Protein AF-A0A3M1C3H0-F1 (afdb_monomer)

Nearest PDB structures (foldseek):
  3cho-assembly1_A  TM=3.955E-01  e=3.674E-01  Homo sapiens

Solvent-accessible surface area (backbone atoms only — not comparable to full-atom values): 8948 Å² total; per-residue (Å²): 107,69,59,43,53,69,70,46,58,71,67,54,26,38,52,56,56,74,70,50,85,72,78,55,77,93,47,48,65,58,54,58,48,25,52,64,69,57,84,47,69,69,50,38,49,52,42,49,51,54,47,36,78,67,38,58,92,50,42,66,61,54,48,59,63,50,68,82,59,86,67,56,92,58,39,38,56,61,61,48,49,44,28,48,54,48,22,74,76,68,65,42,62,67,38,47,50,53,36,54,54,36,34,30,87,94,42,50,64,51,23,22,46,46,25,47,54,47,33,55,75,70,70,58,84,50,75,64,53,54,52,35,31,61,55,36,41,70,40,90,52,58,75,41,11,50,53,25,45,53,46,51,54,52,57,57,58,73,76,105

Radius of gyration: 16.34 Å; Cα contacts (8 Å, |Δi|>4): 185; chains: 1; bounding box: 38×27×46 Å

Foldseek 3Di:
DLCQCAPDDVVSNVVVLVPDQEDDPVCLVSLLNSLQRDPDPVSVLSSLVSNCNHPVVCLVSSLVSCVPPDDDQQACLSVLSNLLSCCLNPVPPVSLVVLLVQLAPVGHLNSNLSSLVSCLVSVHDDPSLLVSLVVQLPDPPCVSNVSSVVSVVSNVVVVD

Structure (mmCIF, N/CA/C/O backbone):
data_AF-A0A3M1C3H0-F1
#
_entry.id   AF-A0A3M1C3H0-F1
#
loop_
_atom_site.group_PDB
_atom_site.id
_atom_site.type_symbol
_atom_site.label_atom_id
_atom_site.label_alt_id
_atom_site.label_comp_id
_atom_site.label_asym_id
_atom_site.label_entity_id
_atom_site.label_seq_id
_atom_site.pdbx_PDB_ins_code
_atom_site.Cartn_x
_atom_site.Cartn_y
_atom_site.Cartn_z
_atom_site.occupancy
_atom_site.B_iso_or_equiv
_atom_site.auth_seq_id
_atom_site.auth_comp_id
_atom_site.auth_asym_id
_atom_site.auth_atom_id
_atom_site.pdbx_PDB_model_num
ATOM 1 N N . ILE A 1 1 ? -9.548 -6.889 21.584 1.00 81.00 1 ILE A N 1
ATOM 2 C CA . ILE A 1 1 ? -9.187 -6.300 20.265 1.00 81.00 1 ILE A CA 1
ATOM 3 C C . ILE A 1 1 ? -8.421 -4.991 20.423 1.00 81.00 1 ILE A C 1
ATOM 5 O O . ILE A 1 1 ? -7.298 -4.939 19.952 1.00 81.00 1 ILE A O 1
ATOM 9 N N . LYS A 1 2 ? -8.967 -3.971 21.105 1.00 88.56 2 LYS A N 1
ATOM 10 C CA . LYS A 1 2 ? -8.292 -2.673 21.304 1.00 88.56 2 LYS A CA 1
ATOM 11 C C . LYS A 1 2 ? -6.846 -2.796 21.800 1.00 88.56 2 LYS A C 1
ATOM 13 O O . LYS A 1 2 ? -5.943 -2.250 21.184 1.00 88.56 2 LYS A O 1
ATOM 18 N N . ASP A 1 3 ? -6.628 -3.576 22.854 1.00 88.50 3 ASP A N 1
ATOM 19 C CA . ASP A 1 3 ? -5.288 -3.784 23.411 1.00 88.50 3 ASP A CA 1
ATOM 20 C C . ASP A 1 3 ? -4.329 -4.480 22.423 1.00 88.50 3 ASP A C 1
ATOM 22 O O . ASP A 1 3 ? -3.220 -4.013 22.179 1.00 88.50 3 ASP A O 1
ATOM 26 N N . ALA A 1 4 ? -4.816 -5.518 21.732 1.00 91.06 4 ALA A N 1
ATOM 27 C CA . ALA A 1 4 ? -4.080 -6.213 20.674 1.00 91.06 4 ALA A CA 1
ATOM 28 C C . ALA A 1 4 ? -3.684 -5.298 19.495 1.00 91.06 4 ALA A C 1
ATOM 30 O O . ALA A 1 4 ? -2.692 -5.541 18.806 1.00 91.06 4 ALA A O 1
ATOM 31 N N . LEU A 1 5 ? -4.462 -4.242 19.258 1.00 90.19 5 LEU A N 1
ATOM 32 C CA . LEU A 1 5 ? -4.236 -3.290 18.181 1.00 90.19 5 LEU A CA 1
ATOM 33 C C . LEU A 1 5 ? -3.260 -2.169 18.581 1.00 90.19 5 LEU A C 1
ATOM 35 O O . LEU A 1 5 ? -2.466 -1.740 17.749 1.00 90.19 5 LEU A O 1
ATOM 39 N N . LEU A 1 6 ? -3.321 -1.704 19.833 1.00 90.69 6 LEU A N 1
ATOM 40 C CA . LEU A 1 6 ? -2.600 -0.509 20.287 1.00 90.69 6 LEU A CA 1
ATOM 41 C C . LEU A 1 6 ? -1.319 -0.807 21.074 1.00 90.69 6 LEU A C 1
ATOM 43 O O . LEU A 1 6 ? -0.360 -0.047 20.955 1.00 90.69 6 LEU A O 1
ATOM 47 N N . ASN A 1 7 ? -1.301 -1.886 21.861 1.00 87.75 7 ASN A N 1
ATOM 48 C CA . ASN A 1 7 ? -0.266 -2.123 22.874 1.00 87.75 7 ASN A CA 1
ATOM 49 C C . ASN A 1 7 ? 0.475 -3.455 22.706 1.00 87.75 7 ASN A C 1
ATOM 51 O O . ASN A 1 7 ? 1.531 -3.651 23.305 1.00 87.75 7 ASN A O 1
ATOM 55 N N . ALA A 1 8 ? -0.063 -4.388 21.918 1.00 90.81 8 ALA A N 1
ATOM 56 C CA . ALA A 1 8 ? 0.557 -5.695 21.751 1.00 90.81 8 ALA A CA 1
ATOM 57 C C . ALA A 1 8 ? 1.799 -5.665 20.847 1.00 90.81 8 ALA A C 1
ATOM 59 O O . ALA A 1 8 ? 2.111 -4.694 20.157 1.00 90.81 8 ALA A O 1
ATOM 60 N N . HIS A 1 9 ? 2.511 -6.792 20.833 1.00 93.88 9 HIS A N 1
ATOM 61 C CA . HIS A 1 9 ? 3.652 -7.001 19.952 1.00 93.88 9 HIS A CA 1
ATOM 62 C C . HIS A 1 9 ? 3.259 -6.785 18.472 1.00 93.88 9 HIS A C 1
ATOM 64 O O . HIS A 1 9 ? 2.183 -7.236 18.068 1.00 93.88 9 HIS A O 1
ATOM 70 N N . PRO A 1 10 ? 4.129 -6.205 17.614 1.00 92.88 10 PRO A N 1
ATOM 71 C CA . PRO A 1 10 ? 3.783 -5.888 16.225 1.00 92.88 10 PRO A CA 1
ATOM 72 C C . PRO A 1 10 ? 3.206 -7.048 15.403 1.00 92.88 10 PRO A C 1
ATOM 74 O O . PRO A 1 10 ? 2.382 -6.814 14.523 1.00 92.88 10 PRO A O 1
ATOM 77 N N . TYR A 1 11 ? 3.606 -8.294 15.677 1.00 95.12 11 TYR A N 1
ATOM 78 C CA . TYR A 1 11 ? 3.029 -9.473 15.017 1.00 95.12 11 TYR A CA 1
ATOM 79 C C . TYR A 1 11 ? 1.581 -9.753 15.436 1.00 95.12 11 TYR A C 1
ATOM 81 O O . TYR A 1 11 ? 0.779 -10.115 14.587 1.00 95.12 11 TYR A O 1
ATOM 89 N N . VAL A 1 12 ? 1.218 -9.525 16.702 1.00 95.31 12 VAL A N 1
ATOM 90 C CA . VAL A 1 12 ? -0.169 -9.671 17.173 1.00 95.31 12 VAL A CA 1
ATOM 91 C C . VAL A 1 12 ? -1.048 -8.617 16.508 1.00 95.31 12 VAL A C 1
ATOM 93 O O . VAL A 1 12 ? -2.080 -8.949 15.928 1.00 95.31 12 VAL A O 1
ATOM 96 N N . THR A 1 13 ? -0.593 -7.362 16.503 1.00 94.50 13 THR A N 1
ATOM 97 C CA . THR A 1 13 ? -1.269 -6.270 15.792 1.00 94.50 13 THR A CA 1
ATOM 98 C C . THR A 1 13 ? -1.438 -6.595 14.310 1.00 94.50 13 THR A C 1
ATOM 100 O O . THR A 1 13 ? -2.518 -6.398 13.759 1.00 94.50 13 THR A O 1
ATOM 103 N N . ARG A 1 14 ? -0.403 -7.152 13.665 1.00 96.12 14 ARG A N 1
ATOM 104 C CA . ARG A 1 14 ? -0.463 -7.567 12.259 1.00 96.12 14 ARG A CA 1
ATOM 105 C C . ARG A 1 14 ? -1.544 -8.611 12.017 1.00 96.12 14 ARG A C 1
ATOM 107 O O . ARG A 1 14 ? -2.347 -8.417 11.112 1.00 96.12 14 ARG A O 1
ATOM 114 N N . THR A 1 15 ? -1.591 -9.664 12.829 1.00 96.44 15 THR A N 1
ATOM 115 C CA . THR A 1 15 ? -2.616 -10.706 12.712 1.00 96.44 15 THR A CA 1
ATOM 116 C C . THR A 1 15 ? -4.016 -10.112 12.846 1.00 96.44 15 THR A C 1
ATOM 118 O O . THR A 1 15 ? -4.892 -10.438 12.053 1.00 96.44 15 THR A O 1
ATOM 121 N N . VAL A 1 16 ? -4.231 -9.191 13.793 1.00 95.88 16 VAL A N 1
ATOM 122 C CA . VAL A 1 16 ? -5.524 -8.499 13.936 1.00 95.88 16 VAL A CA 1
ATOM 123 C C . VAL A 1 16 ? -5.887 -7.731 12.661 1.00 95.88 16 VAL A C 1
ATOM 125 O O . VAL A 1 16 ? -7.014 -7.853 12.185 1.00 95.88 16 VAL A O 1
ATOM 128 N N . ILE A 1 17 ? -4.944 -6.979 12.087 1.00 96.44 17 ILE A N 1
ATOM 129 C CA . ILE A 1 17 ? -5.163 -6.216 10.848 1.00 96.44 17 ILE A CA 1
ATOM 130 C C . ILE A 1 17 ? -5.485 -7.156 9.678 1.00 96.44 17 ILE A C 1
ATOM 132 O O . ILE A 1 17 ? -6.461 -6.935 8.974 1.00 96.44 17 ILE A O 1
ATOM 136 N N . GLU A 1 18 ? -4.698 -8.215 9.483 1.00 95.69 18 GLU A N 1
ATOM 137 C CA . GLU A 1 18 ? -4.839 -9.144 8.350 1.00 95.69 18 GLU A CA 1
ATOM 138 C C . GLU A 1 18 ? -6.129 -9.970 8.397 1.00 95.69 18 GLU A C 1
ATOM 140 O O . GLU A 1 18 ? -6.682 -10.303 7.351 1.00 95.69 18 GLU A O 1
ATOM 145 N N . GLN A 1 19 ? -6.622 -10.290 9.595 1.00 95.69 19 GLN A N 1
ATOM 146 C CA . GLN A 1 19 ? -7.879 -11.023 9.770 1.00 95.69 19 GLN A CA 1
ATOM 147 C C . GLN A 1 19 ? -9.112 -10.109 9.724 1.00 95.69 19 GLN A C 1
ATOM 149 O O . GLN A 1 19 ? -10.240 -10.583 9.564 1.00 95.69 19 GLN A O 1
ATOM 154 N N . THR A 1 20 ? -8.929 -8.792 9.842 1.00 96.38 20 THR A N 1
ATOM 155 C CA . THR A 1 20 ? -10.035 -7.835 9.803 1.00 96.38 20 THR A CA 1
ATOM 156 C C . THR A 1 20 ? -10.358 -7.472 8.363 1.00 96.38 20 THR A C 1
ATOM 158 O O . THR A 1 20 ? -9.599 -6.774 7.709 1.00 96.38 20 THR A O 1
ATOM 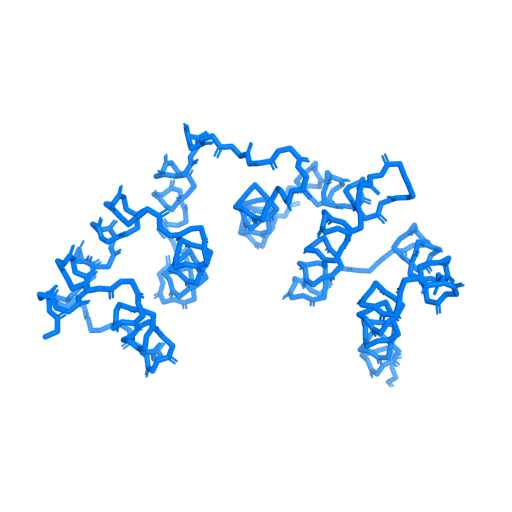161 N N . LYS A 1 21 ? -11.526 -7.901 7.875 1.00 94.19 21 LYS A N 1
ATOM 162 C CA . LYS A 1 21 ? -12.052 -7.468 6.565 1.00 94.19 21 LYS A CA 1
ATOM 163 C C . LYS A 1 21 ? -12.904 -6.207 6.682 1.00 94.19 21 LYS A C 1
ATOM 165 O O . LYS A 1 21 ? -12.759 -5.270 5.905 1.00 94.19 21 LYS A O 1
ATOM 170 N N . LYS A 1 22 ? -13.790 -6.186 7.683 1.00 96.81 22 LYS A N 1
ATOM 171 C CA . LYS A 1 22 ? -14.691 -5.071 7.970 1.00 96.81 22 LYS A CA 1
ATOM 172 C C . LYS A 1 22 ? -14.421 -4.537 9.369 1.00 96.81 22 LYS A C 1
ATOM 174 O O . LYS A 1 22 ? -14.538 -5.289 10.334 1.00 96.81 22 LYS A O 1
ATOM 179 N N . ILE A 1 23 ? -14.084 -3.256 9.483 1.00 97.06 23 ILE A N 1
ATOM 180 C CA . ILE A 1 23 ? -13.876 -2.596 10.773 1.00 97.06 23 ILE A CA 1
ATOM 181 C C . ILE A 1 23 ? -15.250 -2.269 11.380 1.00 97.06 23 ILE A C 1
ATOM 183 O O . ILE A 1 23 ? -16.024 -1.522 10.774 1.00 97.06 23 ILE A O 1
ATOM 187 N N . PRO A 1 24 ? -15.579 -2.780 12.582 1.00 94.94 24 PRO A N 1
ATOM 188 C CA . PRO A 1 24 ? -16.779 -2.358 13.295 1.00 94.94 24 PRO A CA 1
ATOM 189 C C . PRO A 1 24 ? -16.738 -0.851 13.566 1.00 94.94 24 PRO A C 1
ATOM 191 O O . PRO A 1 24 ? -15.716 -0.339 14.021 1.00 94.94 24 PRO A O 1
ATOM 194 N N . ALA A 1 25 ? -17.850 -0.141 13.350 1.00 93.06 25 ALA A N 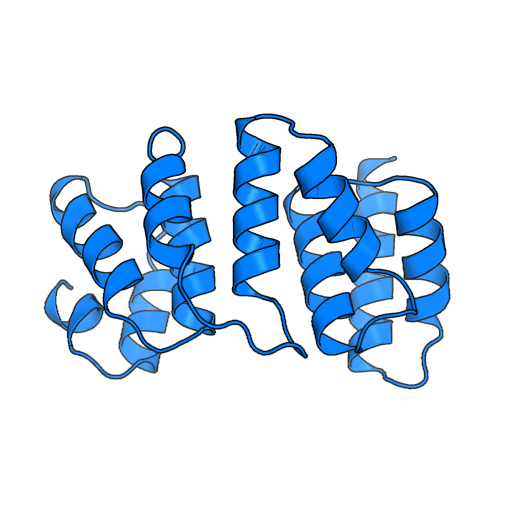1
ATOM 195 C CA . ALA A 1 25 ? -17.903 1.318 13.502 1.00 93.06 25 ALA A CA 1
ATOM 196 C C . ALA A 1 25 ? -17.425 1.796 14.887 1.00 93.06 25 ALA A C 1
ATOM 198 O O . ALA A 1 25 ? -16.716 2.795 14.986 1.00 93.06 25 ALA A O 1
ATOM 199 N N . VAL A 1 26 ? -17.740 1.026 15.935 1.00 95.00 26 VAL A N 1
ATOM 200 C CA . VAL A 1 26 ? -17.319 1.272 17.325 1.00 95.00 26 VAL A CA 1
ATOM 201 C C . VAL A 1 26 ? -15.805 1.205 17.544 1.00 95.00 26 VAL A C 1
ATOM 203 O O . VAL A 1 26 ? -15.331 1.755 18.527 1.00 95.00 26 VAL A O 1
ATOM 206 N N . LEU A 1 27 ? -15.054 0.554 16.649 1.00 96.50 27 LEU A N 1
ATOM 207 C CA . LEU A 1 27 ? -13.593 0.436 16.717 1.00 96.50 27 LEU A CA 1
ATOM 208 C C . LEU A 1 27 ? -12.868 1.355 15.726 1.00 96.50 27 LEU A C 1
ATOM 210 O O . LEU A 1 27 ? -11.641 1.328 15.660 1.00 96.50 27 LEU A O 1
ATOM 214 N N . LYS A 1 28 ? -13.589 2.152 14.923 1.00 96.38 28 LYS A N 1
ATOM 215 C CA . LYS A 1 28 ? -12.978 2.995 13.880 1.00 96.38 28 LYS A CA 1
ATOM 216 C C . LYS A 1 28 ? -11.842 3.852 14.447 1.00 96.38 28 LYS A C 1
ATOM 218 O O . LYS A 1 28 ? -10.756 3.896 13.873 1.00 96.38 28 LYS A O 1
ATOM 223 N N . ASN A 1 29 ? -12.088 4.503 15.582 1.00 96.12 29 ASN A N 1
ATOM 224 C CA . ASN A 1 29 ? -11.126 5.412 16.198 1.00 96.12 29 ASN A CA 1
ATOM 225 C C . ASN A 1 29 ? -9.876 4.674 16.690 1.00 96.12 29 ASN A C 1
ATOM 227 O O . ASN A 1 29 ? -8.773 5.181 16.511 1.00 96.12 29 ASN A O 1
ATOM 231 N N . GLU A 1 30 ? -10.019 3.462 17.225 1.00 96.75 30 GLU A N 1
ATOM 232 C CA . GLU A 1 30 ? -8.900 2.611 17.629 1.00 96.75 30 GLU A CA 1
ATOM 233 C C . GLU A 1 30 ? -8.003 2.240 16.441 1.00 96.75 30 GLU A C 1
ATOM 235 O O . GLU A 1 30 ? -6.783 2.254 16.581 1.00 96.75 30 GLU A O 1
ATOM 240 N N . TYR A 1 31 ? -8.569 1.958 15.263 1.00 97.81 31 TYR A N 1
ATOM 241 C CA . TYR A 1 31 ? -7.772 1.689 14.058 1.00 97.81 31 TYR A CA 1
ATOM 242 C C . TYR A 1 31 ? -7.032 2.931 13.552 1.00 97.81 31 TYR A C 1
ATOM 244 O O . TYR A 1 31 ? -5.856 2.838 13.197 1.00 97.81 31 TYR A O 1
ATOM 252 N N . PHE A 1 32 ? -7.673 4.103 13.569 1.00 97.12 32 PHE A N 1
ATOM 253 C CA . PHE A 1 32 ? -6.983 5.360 13.253 1.00 97.12 32 PHE A CA 1
ATOM 254 C C . PHE A 1 32 ? -5.889 5.692 14.273 1.00 97.12 32 PHE A C 1
ATOM 256 O O . PHE A 1 32 ? -4.814 6.149 13.887 1.00 97.12 32 PHE A O 1
ATOM 263 N N . GLN A 1 33 ? -6.124 5.427 15.558 1.00 95.88 33 GLN A N 1
ATOM 264 C CA . GLN A 1 33 ? -5.114 5.596 16.600 1.00 95.88 33 GLN A CA 1
ATOM 265 C C . GLN A 1 33 ? -3.934 4.642 16.376 1.00 95.88 33 GLN A C 1
ATOM 267 O O . GLN A 1 33 ? -2.784 5.068 16.452 1.00 95.88 33 GLN A O 1
ATOM 272 N N . ALA A 1 34 ? -4.200 3.384 16.020 1.00 96.00 34 ALA A N 1
ATOM 273 C CA . AL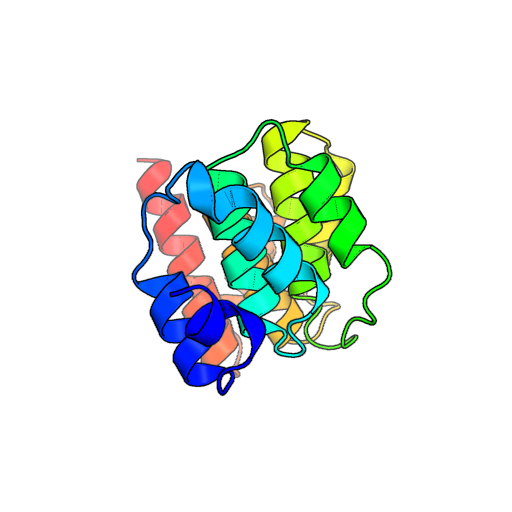A A 1 34 ? -3.163 2.398 15.731 1.00 96.00 34 ALA A CA 1
ATOM 274 C C . ALA A 1 34 ? -2.254 2.813 14.567 1.00 96.00 34 ALA A C 1
ATOM 276 O O . ALA A 1 34 ? -1.043 2.599 14.632 1.00 96.00 34 ALA A O 1
ATOM 277 N N . LEU A 1 35 ? -2.814 3.448 13.528 1.00 96.31 35 LEU A N 1
ATOM 278 C CA . LEU A 1 35 ? -2.038 3.985 12.404 1.00 96.31 35 LEU A CA 1
ATOM 279 C C . LEU A 1 35 ? -1.010 5.033 12.866 1.00 96.31 35 LEU A C 1
ATOM 281 O O . LEU A 1 35 ? 0.072 5.115 12.293 1.00 96.31 35 LEU A O 1
ATOM 285 N N . GLN A 1 36 ? -1.335 5.810 13.901 1.00 92.31 36 GLN A N 1
ATOM 286 C CA . GLN A 1 36 ? -0.469 6.867 14.433 1.00 92.31 36 GLN A CA 1
ATOM 287 C C . GLN A 1 36 ? 0.567 6.348 15.434 1.00 92.31 36 GLN A C 1
ATOM 289 O O . GLN A 1 36 ? 1.645 6.924 15.560 1.00 92.31 36 GLN A O 1
ATOM 294 N N . THR A 1 37 ? 0.245 5.288 16.178 1.00 90.81 37 THR A N 1
ATOM 295 C CA . THR A 1 37 ? 1.098 4.799 17.270 1.00 90.81 37 THR A CA 1
ATOM 296 C C . THR A 1 37 ? 2.017 3.656 16.855 1.00 90.81 37 THR A C 1
ATOM 298 O O . THR A 1 37 ? 3.067 3.456 17.475 1.00 90.81 37 THR A O 1
ATOM 301 N N . THR A 1 38 ? 1.659 2.892 15.820 1.00 90.62 38 THR A N 1
ATOM 302 C CA . THR A 1 38 ? 2.454 1.734 15.414 1.00 90.62 38 THR A CA 1
ATOM 303 C C . THR A 1 38 ? 3.789 2.147 14.793 1.00 90.62 38 THR A C 1
ATOM 305 O O . THR A 1 38 ? 3.873 3.036 13.952 1.00 90.62 38 THR A O 1
ATOM 308 N N . ARG A 1 39 ? 4.869 1.473 15.200 1.00 88.12 39 ARG A N 1
ATOM 309 C CA . ARG A 1 39 ? 6.230 1.719 14.684 1.00 88.12 39 ARG A CA 1
ATOM 310 C C . ARG A 1 39 ? 6.628 0.772 13.551 1.00 88.12 39 ARG A C 1
ATOM 312 O O . ARG A 1 39 ? 7.709 0.901 12.983 1.00 88.12 39 ARG A O 1
ATOM 319 N N . SER A 1 40 ? 5.791 -0.217 13.238 1.00 91.31 40 SER A N 1
ATOM 320 C CA . SER A 1 40 ? 6.083 -1.192 12.187 1.00 91.31 40 SER A CA 1
ATOM 321 C C . SER A 1 40 ? 5.615 -0.665 10.836 1.00 91.31 40 SER A C 1
ATOM 323 O O . SER A 1 40 ? 4.416 -0.617 10.585 1.00 91.31 40 SER A O 1
ATOM 325 N N . TYR A 1 41 ? 6.554 -0.357 9.937 1.00 90.25 41 TYR A N 1
ATOM 326 C CA . TYR A 1 41 ? 6.264 0.079 8.562 1.00 90.25 41 TYR A CA 1
ATOM 327 C C . TYR A 1 41 ? 5.292 -0.852 7.819 1.00 90.25 41 TYR A C 1
ATOM 329 O O . TYR A 1 41 ? 4.417 -0.384 7.097 1.00 90.25 41 TYR A O 1
ATOM 337 N N . VAL A 1 42 ? 5.398 -2.166 8.045 1.00 92.31 42 VAL A N 1
ATOM 338 C CA . VAL A 1 42 ? 4.483 -3.166 7.467 1.00 92.31 42 VAL A CA 1
ATOM 339 C C . VAL A 1 42 ? 3.065 -3.012 8.018 1.00 92.31 42 VAL A C 1
ATOM 341 O O . VAL A 1 42 ? 2.098 -3.099 7.268 1.00 92.31 42 VAL A O 1
ATOM 344 N N . ASN A 1 43 ? 2.922 -2.782 9.325 1.00 95.62 43 ASN A N 1
ATOM 345 C CA . ASN A 1 43 ? 1.602 -2.596 9.924 1.00 95.62 43 ASN A CA 1
ATOM 346 C C . ASN A 1 43 ? 1.001 -1.244 9.532 1.00 95.62 43 ASN A C 1
ATOM 348 O O . ASN A 1 43 ? -0.206 -1.182 9.333 1.00 95.62 43 ASN A O 1
ATOM 352 N N . ILE A 1 44 ? 1.825 -0.201 9.367 1.00 95.88 44 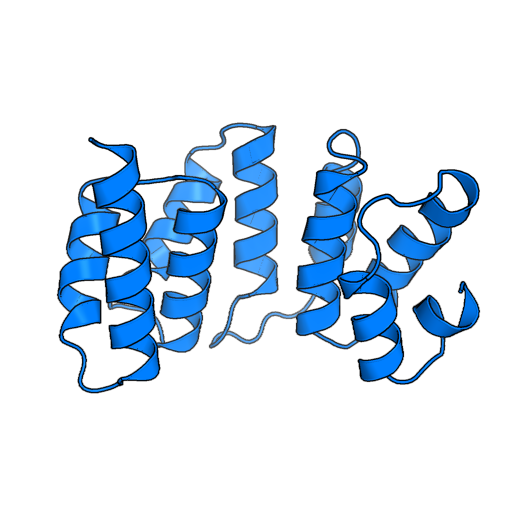ILE A N 1
ATOM 353 C CA . ILE A 1 44 ? 1.388 1.100 8.844 1.00 95.88 44 ILE A CA 1
ATOM 354 C C . ILE A 1 44 ? 0.785 0.916 7.448 1.00 95.88 44 ILE A C 1
ATOM 356 O O . ILE A 1 44 ? -0.378 1.248 7.254 1.00 95.88 44 ILE A O 1
ATOM 360 N N . GLU A 1 45 ? 1.521 0.314 6.505 1.00 96.12 45 GLU A N 1
ATOM 361 C CA . GLU A 1 45 ? 1.023 0.036 5.145 1.00 96.12 45 GLU A CA 1
ATOM 362 C C . GLU A 1 45 ? -0.302 -0.744 5.166 1.00 96.12 45 GLU A C 1
ATOM 364 O O . GLU A 1 45 ? -1.262 -0.370 4.490 1.00 96.12 45 GLU A O 1
ATOM 369 N N . LYS A 1 46 ? -0.380 -1.817 5.963 1.00 97.38 46 LYS A N 1
ATOM 370 C CA . LYS A 1 46 ? -1.597 -2.636 6.065 1.00 97.38 46 LYS A CA 1
ATOM 371 C C . LYS A 1 46 ? -2.773 -1.858 6.657 1.00 97.38 46 LYS A C 1
ATOM 373 O O . LYS A 1 46 ? -3.884 -1.980 6.151 1.00 97.38 46 LYS A O 1
ATOM 378 N N . LEU A 1 47 ? -2.539 -1.047 7.690 1.00 97.88 47 LEU A N 1
ATOM 379 C CA . LEU A 1 47 ? -3.567 -0.190 8.282 1.00 97.88 47 LEU A CA 1
ATOM 380 C C . LEU A 1 47 ? -4.049 0.875 7.304 1.00 97.88 47 LEU A C 1
ATOM 382 O O . LEU A 1 47 ? -5.251 1.107 7.244 1.00 97.88 47 LEU A O 1
ATOM 386 N N . MET A 1 48 ? -3.152 1.491 6.528 1.00 98.25 48 MET A N 1
ATOM 387 C CA . MET A 1 48 ? -3.534 2.468 5.505 1.00 98.25 48 MET A CA 1
ATOM 388 C C . MET A 1 48 ? -4.523 1.858 4.511 1.00 98.25 48 MET A C 1
ATOM 390 O O . MET A 1 48 ? -5.582 2.438 4.278 1.00 98.25 48 MET A O 1
ATOM 394 N N . TRP A 1 49 ? -4.212 0.674 3.976 1.00 98.19 49 TRP A N 1
ATOM 395 C CA . TRP A 1 49 ? -5.108 -0.022 3.054 1.00 98.19 49 TRP A CA 1
ATOM 396 C C . TRP A 1 49 ? -6.417 -0.440 3.716 1.00 98.19 49 TRP A C 1
ATOM 398 O O . TRP A 1 49 ? -7.476 -0.119 3.188 1.00 98.19 49 TRP A O 1
ATOM 408 N N . LEU A 1 50 ? -6.364 -1.071 4.892 1.00 98.38 50 LEU A N 1
ATOM 409 C CA . LEU A 1 50 ? -7.568 -1.524 5.591 1.00 98.38 50 LEU A CA 1
ATOM 410 C C . LEU A 1 50 ? -8.516 -0.358 5.921 1.00 98.38 50 LEU A C 1
ATOM 412 O O . LEU A 1 50 ? -9.732 -0.470 5.743 1.00 98.38 50 LEU A O 1
ATOM 416 N N . LEU A 1 51 ? -7.966 0.765 6.397 1.00 98.50 51 LEU A N 1
ATOM 417 C CA . LEU A 1 51 ? -8.727 1.976 6.698 1.00 98.50 51 LEU A CA 1
ATOM 418 C C . LEU A 1 51 ? -9.311 2.601 5.433 1.00 98.50 51 LEU A C 1
ATOM 420 O O . LEU A 1 51 ? -10.467 3.008 5.462 1.00 98.50 51 LEU A O 1
ATOM 424 N N . TYR A 1 52 ? -8.554 2.660 4.336 1.00 98.38 52 TYR A N 1
ATOM 425 C CA . TYR A 1 52 ? -9.054 3.197 3.070 1.00 98.38 52 TYR A CA 1
ATOM 426 C C . TYR A 1 52 ? -10.169 2.323 2.482 1.00 98.38 52 TYR A C 1
ATOM 428 O O . TYR A 1 52 ? -11.202 2.844 2.076 1.00 98.38 52 TYR A O 1
ATOM 436 N N . GLU A 1 53 ? -10.006 1.000 2.512 1.00 97.75 53 GLU A N 1
ATOM 437 C CA . GLU A 1 53 ? -11.000 0.034 2.024 1.00 97.75 53 GLU A CA 1
ATOM 438 C C . GLU A 1 53 ? -12.309 0.088 2.839 1.00 97.75 53 GLU A C 1
ATOM 440 O O . GLU A 1 53 ? -13.390 -0.109 2.288 1.00 97.75 53 GLU A O 1
ATOM 445 N N . ASN A 1 54 ? -12.240 0.398 4.140 1.00 98.12 54 ASN A N 1
ATOM 446 C CA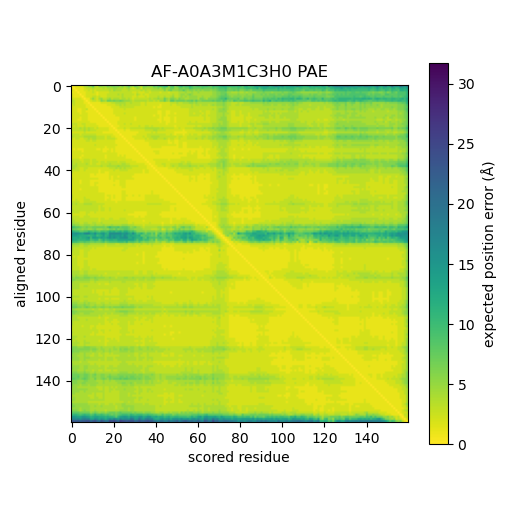 . ASN A 1 54 ? -13.422 0.505 5.008 1.00 98.12 54 ASN A CA 1
ATOM 447 C C . ASN A 1 54 ? -14.022 1.918 5.082 1.00 98.12 54 ASN A C 1
ATOM 449 O O . ASN A 1 54 ? -15.225 2.067 5.308 1.00 98.12 54 ASN A O 1
ATOM 453 N N . PHE A 1 55 ? -13.199 2.955 4.929 1.00 97.50 55 PHE A N 1
ATOM 454 C CA . PHE A 1 55 ? -13.571 4.357 5.119 1.00 97.50 55 PHE A CA 1
ATOM 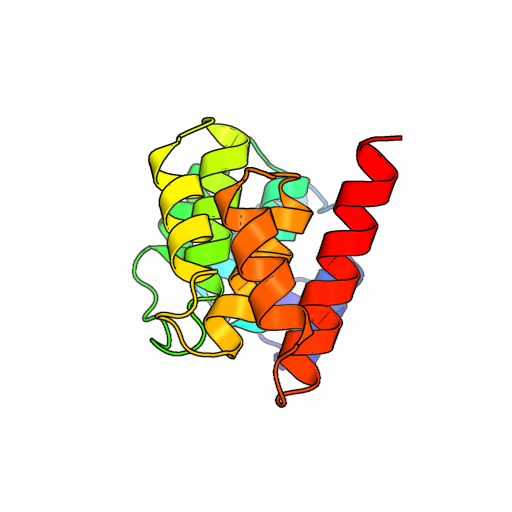455 C C . PHE A 1 55 ? -12.912 5.259 4.056 1.00 97.50 55 PHE A C 1
ATOM 457 O O . PHE A 1 55 ? -12.154 6.167 4.408 1.00 97.50 55 PHE A O 1
ATOM 464 N N . PRO A 1 56 ? -13.209 5.076 2.755 1.00 97.38 56 PRO A N 1
ATOM 465 C CA . PRO A 1 56 ? -12.527 5.810 1.681 1.00 97.38 56 PRO A CA 1
ATOM 466 C C . PRO A 1 56 ? -12.706 7.334 1.782 1.00 97.38 56 PRO A C 1
ATOM 468 O O . PRO A 1 56 ? -11.791 8.096 1.486 1.00 97.38 56 PRO A O 1
ATOM 471 N N . ASN A 1 57 ? -13.842 7.798 2.312 1.00 97.25 57 ASN A N 1
ATOM 472 C CA . ASN A 1 57 ? -14.110 9.226 2.534 1.00 97.25 57 ASN A CA 1
ATOM 473 C C . ASN A 1 57 ? -13.204 9.869 3.604 1.00 97.25 57 ASN A C 1
ATOM 475 O O . ASN A 1 57 ? -13.108 11.090 3.672 1.00 97.25 57 ASN A O 1
ATOM 479 N N . GLU A 1 58 ? -12.525 9.066 4.426 1.00 97.62 58 GLU A N 1
ATOM 480 C CA . GLU A 1 58 ? -11.597 9.518 5.471 1.00 97.62 58 GLU A CA 1
ATOM 481 C C . GLU A 1 58 ? -10.127 9.465 4.995 1.00 97.62 58 GLU A C 1
ATOM 483 O O . GLU A 1 58 ? -9.208 9.590 5.808 1.00 97.62 58 GLU A O 1
ATOM 488 N N . TYR A 1 59 ? -9.871 9.289 3.688 1.00 97.62 59 TYR A N 1
ATOM 489 C CA . TYR A 1 59 ? -8.515 9.168 3.129 1.00 97.62 59 TYR A CA 1
ATOM 490 C C . TYR A 1 59 ? -7.576 10.310 3.549 1.00 97.62 59 TYR A C 1
ATOM 492 O O . TYR A 1 59 ? -6.405 10.071 3.834 1.00 97.62 59 TYR A O 1
ATOM 500 N N . SER A 1 60 ? -8.080 11.543 3.660 1.00 97.44 60 SER A N 1
ATOM 501 C CA . SER A 1 60 ? -7.282 12.704 4.068 1.00 97.44 60 SER A CA 1
ATOM 502 C C . SER A 1 60 ? -6.703 12.544 5.477 1.00 97.44 60 SER A C 1
ATOM 504 O O . SER A 1 60 ? -5.558 12.934 5.715 1.00 97.44 60 SER A O 1
ATOM 506 N N . LYS A 1 61 ? -7.436 11.905 6.401 1.00 97.56 61 LYS A N 1
ATOM 507 C CA . LYS A 1 61 ? -6.935 11.563 7.742 1.00 97.56 61 LYS A CA 1
ATOM 508 C C . LYS A 1 61 ? -5.812 10.532 7.673 1.00 97.56 61 LYS A C 1
ATOM 510 O O . LYS A 1 61 ? -4.825 10.676 8.391 1.00 97.56 61 LYS A O 1
ATOM 515 N N . ILE A 1 62 ? -5.934 9.536 6.792 1.00 97.88 62 ILE A N 1
ATOM 516 C CA . ILE A 1 62 ? -4.900 8.512 6.567 1.00 97.88 62 ILE A CA 1
ATOM 517 C C . ILE A 1 62 ? -3.617 9.175 6.052 1.00 97.88 62 ILE A C 1
ATOM 519 O O . ILE A 1 62 ? -2.554 8.993 6.641 1.00 97.88 62 ILE A O 1
ATOM 523 N N . LEU A 1 63 ? -3.722 9.994 4.999 1.00 97.00 63 LEU A N 1
ATOM 524 C CA . LEU A 1 63 ? -2.576 10.689 4.401 1.00 97.00 63 LEU A CA 1
ATOM 525 C C . LEU A 1 63 ? -1.913 11.655 5.392 1.00 97.00 63 LEU A C 1
ATOM 527 O O . LEU A 1 63 ? -0.687 11.720 5.476 1.00 97.00 63 LEU A O 1
ATOM 531 N N . THR A 1 64 ? -2.712 12.365 6.191 1.00 96.38 64 THR A N 1
ATOM 532 C CA . THR A 1 64 ? -2.207 13.294 7.212 1.00 96.38 64 THR A CA 1
ATOM 533 C C . THR A 1 64 ? -1.440 12.561 8.310 1.00 96.38 64 THR A C 1
ATOM 535 O O . THR A 1 64 ? -0.377 13.027 8.717 1.00 96.38 64 THR A O 1
ATOM 538 N N . ALA A 1 65 ? -1.929 11.396 8.751 1.00 94.56 65 ALA A N 1
ATOM 539 C CA . ALA A 1 65 ? -1.287 10.600 9.797 1.00 94.56 65 ALA A CA 1
ATOM 540 C C . ALA A 1 65 ? 0.124 10.126 9.411 1.00 94.56 65 ALA A C 1
ATOM 542 O O . ALA A 1 65 ? 0.981 9.991 10.282 1.00 94.56 65 ALA A O 1
ATOM 543 N N . VAL A 1 66 ? 0.381 9.904 8.118 1.00 93.62 66 VAL A N 1
ATOM 544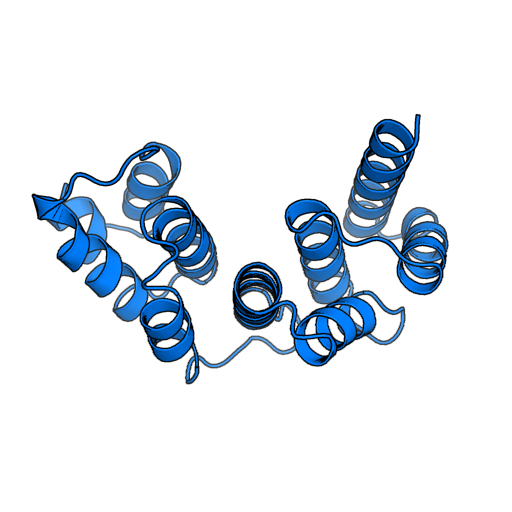 C CA . VAL A 1 66 ? 1.669 9.378 7.639 1.00 93.62 66 VAL A CA 1
ATOM 545 C C . VAL A 1 66 ? 2.592 10.429 7.023 1.00 93.62 66 VAL A C 1
ATOM 547 O O . VAL A 1 66 ? 3.766 10.146 6.798 1.00 93.62 66 VAL A O 1
ATOM 550 N N . LYS A 1 67 ? 2.104 11.653 6.782 1.00 89.88 67 LYS A N 1
ATOM 551 C CA . LYS A 1 67 ? 2.824 12.709 6.044 1.00 89.88 67 LYS A CA 1
ATOM 552 C C . LYS A 1 67 ? 4.226 13.013 6.587 1.00 89.88 67 LYS A C 1
ATOM 554 O O . LYS A 1 67 ? 5.134 13.286 5.810 1.00 89.88 67 LYS A O 1
ATOM 559 N N . ASN A 1 68 ? 4.392 12.964 7.908 1.00 84.94 68 ASN A N 1
ATOM 560 C CA . ASN A 1 68 ? 5.640 13.325 8.590 1.00 84.94 68 ASN A CA 1
ATOM 561 C C . ASN A 1 68 ? 6.488 12.110 8.997 1.00 84.94 68 ASN A C 1
ATOM 563 O O . ASN A 1 68 ? 7.499 12.269 9.686 1.00 84.94 68 ASN A O 1
ATOM 567 N N . LEU A 1 69 ? 6.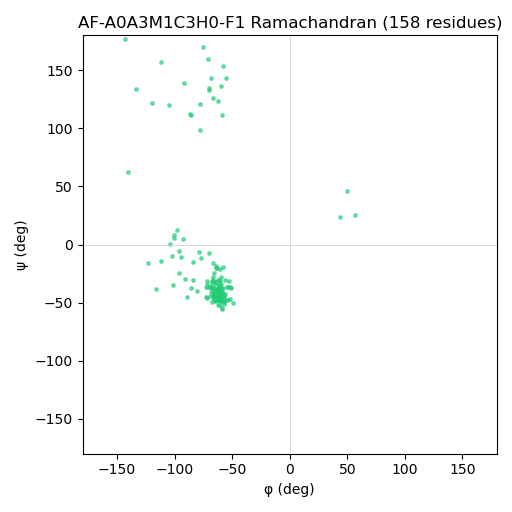089 10.896 8.611 1.00 86.00 69 LEU A N 1
ATOM 568 C CA . LEU A 1 69 ? 6.884 9.710 8.898 1.00 86.00 69 LEU A CA 1
ATOM 569 C C . LEU A 1 69 ? 8.159 9.734 8.053 1.00 86.00 69 LEU A C 1
ATOM 571 O O . LEU A 1 69 ? 8.134 9.986 6.849 1.00 86.00 69 LEU A O 1
ATOM 575 N N . LYS A 1 70 ? 9.302 9.470 8.694 1.00 77.19 70 LYS A N 1
ATOM 576 C CA . LYS A 1 70 ? 10.561 9.301 7.968 1.00 77.19 70 LYS A CA 1
ATOM 577 C C . LYS A 1 70 ? 10.463 8.033 7.130 1.00 77.19 70 LYS A C 1
ATOM 579 O O . LYS A 1 70 ? 10.181 6.961 7.652 1.00 77.19 70 LYS A O 1
ATOM 584 N N . HIS A 1 71 ? 10.725 8.156 5.838 1.00 71.00 71 HIS A N 1
ATOM 585 C CA . HIS A 1 71 ? 10.773 7.018 4.933 1.00 71.00 71 HIS A CA 1
ATOM 586 C C . HIS A 1 71 ? 12.199 6.489 4.845 1.00 71.00 71 HIS A C 1
ATOM 588 O O . HIS A 1 71 ? 13.147 7.269 4.731 1.00 71.00 71 HIS A O 1
ATOM 594 N N . SER A 1 72 ? 12.353 5.164 4.839 1.00 74.12 72 SER A N 1
ATOM 595 C CA . SER A 1 72 ? 13.604 4.575 4.373 1.00 74.12 72 SER A CA 1
ATOM 596 C C . SER A 1 72 ? 13.778 4.952 2.898 1.00 74.12 72 SER A C 1
ATOM 598 O O . SER A 1 72 ? 12.892 4.637 2.093 1.00 74.12 72 SER A O 1
ATOM 600 N N . PRO A 1 73 ? 14.890 5.603 2.506 1.00 72.44 73 PRO A N 1
ATOM 601 C CA . PRO A 1 73 ? 15.103 6.010 1.117 1.00 72.44 73 PRO A CA 1
ATOM 602 C C . PRO A 1 73 ? 15.125 4.813 0.155 1.00 72.44 73 PRO A C 1
ATOM 604 O O . PRO A 1 73 ? 14.843 4.984 -1.032 1.00 72.44 73 PRO A O 1
ATOM 607 N N . ASN A 1 74 ? 15.395 3.615 0.689 1.00 79.19 74 ASN A N 1
ATOM 608 C CA . ASN A 1 74 ? 15.548 2.374 -0.060 1.00 79.19 74 ASN A CA 1
ATOM 609 C C . ASN A 1 74 ? 14.264 1.529 -0.148 1.00 79.19 74 ASN A C 1
ATOM 611 O O . ASN A 1 74 ? 14.267 0.576 -0.918 1.00 79.19 74 ASN A O 1
ATOM 615 N N . ASP A 1 75 ? 13.192 1.828 0.608 1.00 82.56 75 ASP A N 1
ATOM 616 C CA . ASP A 1 75 ? 11.908 1.101 0.486 1.00 82.56 75 ASP A CA 1
ATOM 617 C C . ASP A 1 75 ? 10.737 1.970 0.011 1.00 82.56 75 ASP A C 1
ATOM 619 O O . ASP A 1 75 ? 9.913 1.488 -0.767 1.00 82.56 75 ASP A O 1
ATOM 623 N N . ARG A 1 76 ? 10.658 3.234 0.457 1.00 92.19 76 ARG A N 1
ATOM 624 C CA . ARG A 1 76 ? 9.568 4.190 0.176 1.00 92.19 76 ARG A CA 1
ATOM 625 C C . ARG A 1 76 ? 8.143 3.624 0.282 1.00 92.19 76 ARG A C 1
ATOM 627 O O . ARG A 1 76 ? 7.216 4.169 -0.312 1.00 92.19 76 ARG A O 1
ATOM 634 N N . LYS A 1 77 ? 7.929 2.554 1.047 1.00 94.12 77 LYS A N 1
ATOM 635 C CA . LYS A 1 77 ? 6.684 1.769 1.050 1.00 94.12 77 LYS A CA 1
ATOM 636 C C . LYS A 1 77 ? 5.466 2.589 1.483 1.00 94.12 77 LYS A C 1
ATOM 638 O O . LYS A 1 77 ? 4.427 2.549 0.826 1.00 94.12 77 LYS A O 1
ATOM 643 N N . ILE A 1 78 ? 5.605 3.355 2.566 1.00 95.31 78 ILE A N 1
ATOM 644 C CA . ILE A 1 78 ? 4.534 4.226 3.075 1.00 95.31 78 ILE A CA 1
ATOM 645 C C . ILE A 1 78 ? 4.246 5.358 2.082 1.00 95.31 78 ILE A C 1
ATOM 647 O O . ILE A 1 78 ? 3.084 5.601 1.774 1.00 95.31 78 ILE A O 1
ATOM 651 N N . GLU A 1 79 ? 5.282 6.003 1.534 1.00 96.12 79 GLU A N 1
ATOM 652 C CA . GLU A 1 79 ? 5.133 7.074 0.537 1.00 96.12 79 GLU A CA 1
ATOM 653 C C . GLU A 1 79 ? 4.384 6.572 -0.706 1.00 96.12 79 GLU A C 1
ATOM 655 O O . GLU A 1 79 ? 3.405 7.180 -1.130 1.00 96.12 79 GLU A O 1
ATOM 660 N N . ILE A 1 80 ? 4.787 5.423 -1.252 1.00 97.44 80 ILE A N 1
ATOM 661 C CA . ILE A 1 80 ? 4.126 4.794 -2.403 1.00 97.44 80 ILE A CA 1
ATOM 662 C C . ILE A 1 80 ? 2.664 4.446 -2.081 1.00 97.44 80 ILE A C 1
ATOM 664 O O . ILE A 1 80 ? 1.777 4.669 -2.906 1.00 97.44 80 ILE A O 1
ATOM 668 N N . THR A 1 81 ? 2.388 3.947 -0.874 1.00 97.94 81 THR A N 1
ATOM 669 C CA . THR A 1 81 ? 1.021 3.628 -0.430 1.00 97.94 81 THR A CA 1
ATOM 670 C C . THR A 1 81 ? 0.159 4.887 -0.306 1.00 97.94 81 THR A C 1
ATOM 672 O O . THR A 1 81 ? -0.988 4.895 -0.752 1.00 97.94 81 THR A O 1
ATOM 675 N N . ALA A 1 82 ? 0.714 5.974 0.235 1.00 97.75 82 ALA A N 1
ATOM 676 C CA . ALA A 1 82 ? 0.041 7.267 0.327 1.00 97.75 82 ALA A CA 1
ATOM 677 C C . ALA A 1 82 ? -0.316 7.814 -1.066 1.00 97.75 82 ALA A C 1
ATOM 679 O O . ALA A 1 82 ? -1.469 8.170 -1.303 1.00 97.75 82 ALA A O 1
ATOM 680 N N . LEU A 1 83 ? 0.638 7.789 -2.005 1.00 98.25 83 LEU A N 1
ATOM 681 C CA . LEU A 1 83 ? 0.419 8.200 -3.398 1.00 98.25 83 LEU A CA 1
ATOM 682 C C . LEU A 1 83 ? -0.650 7.341 -4.089 1.00 98.25 83 LEU A C 1
ATOM 684 O O . LEU A 1 83 ? -1.445 7.851 -4.874 1.00 98.25 83 LEU A O 1
ATOM 688 N N . SER A 1 84 ? -0.694 6.043 -3.777 1.00 98.62 84 SER A N 1
ATOM 689 C CA . SER A 1 84 ? -1.686 5.118 -4.336 1.00 98.62 84 SER A CA 1
ATOM 690 C C . SER A 1 84 ? -3.101 5.475 -3.878 1.00 98.62 84 SER A C 1
ATOM 692 O O . SER A 1 84 ? -4.008 5.576 -4.702 1.00 98.62 84 SER A O 1
ATOM 694 N N . ILE A 1 85 ? -3.285 5.719 -2.576 1.00 98.56 85 ILE A N 1
ATOM 695 C CA . ILE A 1 85 ? -4.569 6.152 -2.004 1.00 98.56 85 ILE A CA 1
ATOM 696 C C . ILE A 1 85 ? -4.985 7.515 -2.571 1.00 98.56 85 ILE A C 1
ATOM 698 O O . ILE A 1 85 ? -6.141 7.697 -2.953 1.00 98.56 85 ILE A O 1
ATOM 702 N N . GLU A 1 86 ? -4.049 8.462 -2.668 1.00 98.44 86 GLU A N 1
ATOM 703 C CA . GLU A 1 86 ? -4.308 9.774 -3.263 1.00 98.44 86 GLU A CA 1
ATOM 704 C C . GLU A 1 86 ? -4.784 9.645 -4.715 1.00 98.44 86 GLU A C 1
ATOM 706 O O . GLU A 1 86 ? -5.807 10.232 -5.078 1.00 98.44 86 GLU A O 1
ATOM 711 N N . TYR A 1 87 ? -4.094 8.844 -5.532 1.00 98.56 87 TYR A N 1
ATOM 712 C CA . TYR A 1 87 ? -4.486 8.600 -6.917 1.00 98.56 87 TYR A CA 1
ATOM 713 C C . TYR A 1 87 ? -5.865 7.943 -7.014 1.00 98.56 87 TYR A C 1
ATOM 715 O O . TYR A 1 87 ? -6.701 8.404 -7.791 1.00 98.56 87 TYR A O 1
ATOM 723 N N . LEU A 1 88 ? -6.136 6.895 -6.231 1.00 98.25 88 LEU A N 1
ATOM 724 C CA . LEU A 1 88 ? -7.429 6.208 -6.275 1.00 98.25 88 LEU A CA 1
ATOM 725 C C . LEU A 1 88 ? -8.587 7.159 -5.965 1.00 98.25 88 LEU A C 1
ATOM 727 O O . LEU A 1 88 ? -9.609 7.104 -6.651 1.00 98.25 88 LEU A O 1
ATOM 731 N N . GLN A 1 89 ? -8.391 8.058 -4.999 1.00 97.88 89 GLN A N 1
ATOM 732 C CA . GLN A 1 89 ? -9.423 8.979 -4.545 1.00 97.88 89 GLN A CA 1
ATOM 733 C C . GLN A 1 89 ? -9.612 10.204 -5.447 1.00 97.88 89 GLN A C 1
ATOM 735 O O . GLN A 1 89 ? -10.737 10.656 -5.642 1.00 97.88 89 GLN A O 1
ATOM 740 N N . THR A 1 90 ? -8.523 10.776 -5.958 1.00 97.31 90 THR A N 1
ATOM 741 C CA . THR A 1 90 ? -8.546 12.092 -6.628 1.00 97.31 90 THR A CA 1
ATOM 742 C C . THR A 1 90 ? -8.262 12.018 -8.123 1.00 97.31 90 THR A C 1
ATOM 744 O O . THR A 1 90 ? -8.464 12.995 -8.838 1.00 97.31 90 THR A O 1
ATOM 747 N N . LYS A 1 91 ? -7.754 10.876 -8.600 1.00 96.69 91 LYS A N 1
ATOM 748 C CA . LYS A 1 91 ? -7.180 10.701 -9.942 1.00 96.69 91 LYS A CA 1
ATOM 749 C C . LYS A 1 91 ? -6.035 11.676 -10.248 1.00 96.69 91 LYS A C 1
ATOM 751 O O . LYS A 1 91 ? -5.743 11.928 -11.417 1.00 96.69 91 LYS A O 1
ATOM 756 N N . ASN A 1 92 ? -5.346 12.179 -9.215 1.00 95.69 92 ASN A N 1
ATOM 757 C CA . ASN A 1 92 ? -4.174 13.038 -9.362 1.00 95.69 92 ASN A CA 1
ATOM 758 C C . ASN A 1 92 ? -3.067 12.322 -10.156 1.00 95.69 92 ASN A C 1
ATOM 760 O O . ASN A 1 92 ? -2.450 11.365 -9.679 1.00 95.69 92 ASN A O 1
ATOM 764 N N . LYS A 1 93 ? -2.795 12.804 -11.373 1.00 96.88 93 LYS A N 1
ATOM 765 C CA . LYS A 1 93 ? -1.784 12.212 -12.256 1.00 96.88 93 LYS A CA 1
ATOM 766 C C . LYS A 1 93 ? -0.365 12.366 -11.717 1.00 96.88 93 LYS A C 1
ATOM 768 O O . LYS A 1 93 ? 0.464 11.500 -11.985 1.00 96.88 93 LYS A O 1
ATOM 773 N N . ASP A 1 94 ? -0.082 13.402 -10.934 1.00 98.12 94 ASP A N 1
ATOM 774 C CA . ASP A 1 94 ? 1.249 13.601 -10.355 1.00 98.12 94 ASP A CA 1
ATOM 775 C C . ASP A 1 94 ? 1.570 12.514 -9.330 1.00 98.12 94 ASP A C 1
ATOM 777 O O . ASP A 1 94 ? 2.691 12.000 -9.299 1.00 98.12 94 ASP A O 1
ATOM 781 N N . ALA A 1 95 ? 0.561 12.090 -8.560 1.00 98.00 95 ALA A N 1
ATOM 782 C CA . ALA A 1 95 ? 0.705 11.011 -7.595 1.00 98.00 95 ALA A CA 1
ATOM 783 C C . ALA A 1 95 ? 1.119 9.703 -8.285 1.00 98.00 95 ALA A C 1
ATOM 785 O O . ALA A 1 95 ? 2.138 9.107 -7.927 1.00 98.00 95 ALA A O 1
ATOM 786 N N . VAL A 1 96 ? 0.394 9.290 -9.331 1.00 98.50 96 VAL A N 1
ATOM 787 C CA . VAL A 1 96 ? 0.724 8.050 -10.051 1.00 98.50 96 VAL A CA 1
ATOM 788 C C . VAL A 1 96 ? 2.002 8.170 -10.878 1.00 98.50 96 VAL A C 1
ATOM 790 O O . VAL A 1 96 ? 2.806 7.242 -10.880 1.00 98.50 96 VAL A O 1
ATOM 793 N N . ASN A 1 97 ? 2.278 9.326 -11.491 1.00 98.50 97 ASN A N 1
ATOM 794 C CA . ASN A 1 97 ? 3.541 9.567 -12.195 1.00 98.50 97 ASN A CA 1
ATOM 795 C C . ASN A 1 97 ? 4.750 9.388 -11.270 1.00 98.50 97 ASN A C 1
ATOM 797 O O . ASN A 1 97 ? 5.775 8.843 -11.685 1.00 98.50 97 ASN A O 1
ATOM 801 N N . LYS A 1 98 ? 4.627 9.796 -10.004 1.00 98.19 98 LYS A N 1
ATOM 802 C CA . LYS A 1 98 ? 5.672 9.596 -9.001 1.00 98.19 98 LYS A CA 1
ATOM 803 C C . LYS A 1 98 ? 5.853 8.115 -8.640 1.00 98.19 98 LYS A C 1
ATOM 805 O O . LYS A 1 98 ? 6.990 7.672 -8.491 1.00 98.19 98 LYS A O 1
ATOM 810 N N . ILE A 1 99 ? 4.776 7.325 -8.591 1.00 98.44 99 ILE A N 1
ATOM 811 C CA . ILE A 1 99 ? 4.866 5.860 -8.440 1.00 98.44 99 ILE A CA 1
ATOM 812 C C . ILE A 1 99 ? 5.564 5.232 -9.659 1.00 98.44 99 ILE A C 1
ATOM 814 O O . ILE A 1 99 ? 6.488 4.436 -9.493 1.00 98.44 99 ILE A O 1
ATOM 818 N N . VAL A 1 100 ? 5.197 5.633 -10.882 1.00 98.56 100 VAL A N 1
ATOM 819 C CA . VAL A 1 100 ? 5.850 5.166 -12.123 1.00 98.56 100 VAL A CA 1
ATOM 820 C C . VAL A 1 100 ? 7.340 5.519 -12.133 1.00 98.56 100 VAL A C 1
ATOM 822 O O . VAL A 1 100 ? 8.172 4.708 -12.539 1.00 98.56 100 VAL A O 1
ATOM 825 N N . MET A 1 101 ? 7.709 6.702 -11.638 1.00 98.19 101 MET A N 1
ATOM 826 C CA . MET A 1 101 ? 9.108 7.092 -11.467 1.00 98.19 101 MET A CA 1
ATOM 827 C C . MET A 1 101 ? 9.839 6.154 -10.493 1.00 98.19 101 MET A C 1
ATOM 829 O O . MET A 1 101 ? 10.949 5.720 -10.801 1.00 98.19 101 MET A O 1
ATOM 833 N N . TYR A 1 102 ? 9.221 5.776 -9.370 1.00 98.06 102 TYR A N 1
ATOM 834 C CA . TYR A 1 102 ? 9.793 4.808 -8.422 1.00 98.06 102 TYR A CA 1
ATOM 835 C C . TYR A 1 102 ? 9.945 3.389 -8.982 1.00 98.06 102 TYR A C 1
ATOM 837 O O . TYR A 1 102 ? 10.817 2.648 -8.531 1.00 98.06 102 TYR A O 1
ATOM 845 N N . ALA A 1 103 ? 9.150 3.024 -9.987 1.00 98.12 103 ALA A N 1
ATOM 846 C CA . ALA A 1 103 ? 9.289 1.766 -10.717 1.00 98.12 103 ALA A CA 1
ATOM 847 C C . ALA A 1 103 ? 10.450 1.771 -11.735 1.00 98.12 103 ALA A C 1
ATOM 849 O O . ALA A 1 103 ? 10.815 0.720 -12.266 1.00 98.12 103 ALA A O 1
ATOM 850 N N . SER A 1 104 ? 11.039 2.936 -12.023 1.00 97.62 104 SER A N 1
ATOM 851 C CA . SER A 1 104 ? 12.096 3.067 -13.029 1.00 97.62 104 SER A CA 1
ATOM 852 C C . SER A 1 104 ? 13.426 2.427 -12.593 1.00 97.62 104 SER A C 1
ATOM 854 O O . SER A 1 104 ? 13.689 2.268 -11.398 1.00 97.62 104 SER A O 1
ATOM 856 N N . PRO A 1 105 ? 14.330 2.108 -13.542 1.00 95.88 105 PRO A N 1
ATOM 857 C CA . PRO A 1 105 ? 15.644 1.540 -13.238 1.00 95.88 105 PRO A CA 1
ATOM 858 C C . PRO A 1 105 ? 16.527 2.388 -12.310 1.00 95.88 105 PRO A C 1
ATOM 860 O O . PRO A 1 105 ? 17.440 1.832 -11.706 1.00 95.88 105 PRO A O 1
ATOM 863 N N . SER A 1 106 ? 16.247 3.689 -12.171 1.00 95.38 106 SER A N 1
ATOM 864 C CA . SER A 1 106 ? 17.003 4.642 -11.345 1.00 95.38 106 SER A CA 1
ATOM 865 C C . SER A 1 106 ? 16.852 4.436 -9.835 1.00 95.38 106 SER A C 1
ATOM 867 O O . SER A 1 106 ? 17.536 5.107 -9.067 1.00 95.38 106 SER A O 1
ATOM 869 N N . PHE A 1 107 ? 15.959 3.544 -9.397 1.00 95.56 107 PHE A N 1
ATOM 870 C CA . PHE A 1 107 ? 15.721 3.267 -7.983 1.00 95.56 107 PHE A CA 1
ATOM 871 C C . PHE A 1 107 ? 16.174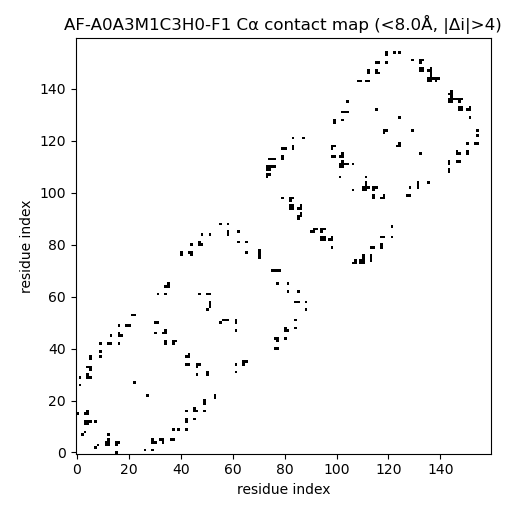 1.865 -7.572 1.00 95.56 107 PHE A C 1
ATOM 873 O O . PHE A 1 107 ? 16.253 0.924 -8.374 1.00 95.56 107 PHE A O 1
ATOM 880 N N . GLU A 1 108 ? 16.425 1.733 -6.271 1.00 94.44 108 GLU A N 1
ATOM 881 C CA . GLU A 1 108 ? 16.757 0.477 -5.610 1.00 94.44 108 GLU A CA 1
ATOM 882 C C . GLU A 1 108 ? 15.674 -0.589 -5.788 1.00 94.44 108 GLU A C 1
ATOM 884 O O . GLU A 1 108 ? 14.488 -0.304 -5.985 1.00 94.44 108 GLU A O 1
ATOM 889 N N . PHE A 1 109 ? 16.079 -1.858 -5.716 1.00 95.06 109 PHE A N 1
ATOM 890 C CA . PHE A 1 109 ? 15.189 -2.975 -6.042 1.00 95.06 109 PHE A CA 1
ATOM 891 C C . PHE A 1 109 ? 13.947 -3.056 -5.139 1.00 95.06 109 PHE A C 1
ATOM 893 O O . PHE A 1 109 ? 12.882 -3.418 -5.630 1.00 95.06 109 PHE A O 1
ATOM 900 N N . LEU A 1 110 ? 14.052 -2.696 -3.853 1.00 95.50 110 LEU A N 1
ATOM 901 C CA . LEU A 1 110 ? 12.910 -2.696 -2.929 1.00 95.50 110 LEU A CA 1
ATOM 902 C C . LEU A 1 110 ? 11.894 -1.602 -3.277 1.00 95.50 110 LEU A C 1
ATOM 904 O O . LEU A 1 110 ? 10.700 -1.889 -3.330 1.00 95.50 110 LEU A O 1
ATOM 908 N N . THR A 1 111 ? 12.358 -0.388 -3.581 1.00 96.81 111 THR A N 1
ATOM 909 C CA . THR A 1 111 ? 11.508 0.702 -4.085 1.00 96.81 111 THR A CA 1
ATOM 910 C C . THR A 1 111 ? 10.776 0.283 -5.361 1.00 96.81 111 THR A C 1
ATOM 912 O O . THR A 1 111 ? 9.561 0.458 -5.446 1.00 96.81 111 THR A O 1
ATOM 915 N N . LYS A 1 112 ? 11.477 -0.355 -6.310 1.00 97.81 112 LYS A N 1
ATOM 916 C CA . LYS A 1 112 ? 10.867 -0.864 -7.551 1.00 97.81 112 LYS A CA 1
ATOM 917 C C . LYS A 1 112 ? 9.804 -1.929 -7.287 1.00 97.81 112 LYS A C 1
ATOM 919 O O . LYS A 1 112 ? 8.716 -1.838 -7.841 1.00 97.81 112 LYS A O 1
ATOM 924 N N . ILE A 1 113 ? 10.087 -2.905 -6.418 1.00 97.75 113 ILE A N 1
ATOM 925 C CA . ILE A 1 113 ? 9.112 -3.937 -6.020 1.00 97.75 113 ILE A CA 1
ATOM 926 C C . ILE A 1 113 ? 7.855 -3.293 -5.427 1.00 97.75 113 ILE A C 1
ATOM 928 O O . ILE A 1 113 ? 6.744 -3.621 -5.839 1.00 97.75 113 ILE A O 1
ATOM 932 N N . ASN A 1 114 ? 8.019 -2.355 -4.490 1.00 97.69 114 ASN A N 1
ATOM 933 C CA . ASN A 1 114 ? 6.884 -1.680 -3.863 1.00 97.69 114 ASN A CA 1
ATOM 934 C C . ASN A 1 114 ? 6.084 -0.858 -4.885 1.00 97.69 114 ASN A C 1
ATOM 936 O O . ASN A 1 114 ? 4.857 -0.870 -4.840 1.00 97.69 114 ASN A O 1
ATOM 940 N N . ALA A 1 115 ? 6.758 -0.194 -5.827 1.00 98.31 115 ALA A N 1
ATOM 941 C CA . ALA A 1 115 ? 6.102 0.554 -6.893 1.00 98.31 115 ALA A CA 1
ATOM 942 C C . ALA A 1 115 ? 5.329 -0.364 -7.853 1.00 98.31 115 ALA A C 1
ATOM 944 O O . ALA A 1 115 ? 4.180 -0.069 -8.162 1.00 98.31 115 ALA A O 1
ATOM 945 N N . PHE A 1 116 ? 5.896 -1.501 -8.273 1.00 98.62 116 PHE A N 1
ATOM 946 C CA . PHE A 1 116 ? 5.188 -2.463 -9.126 1.00 98.62 116 PHE A CA 1
ATOM 947 C C . PHE A 1 116 ? 3.951 -3.050 -8.444 1.00 98.62 116 PHE A C 1
ATOM 949 O O . PHE A 1 116 ? 2.883 -3.070 -9.051 1.00 98.62 116 PHE A O 1
ATOM 956 N N . HIS A 1 117 ? 4.052 -3.457 -7.176 1.00 98.19 117 HIS A N 1
ATOM 957 C CA . HIS A 1 117 ? 2.881 -3.910 -6.419 1.00 98.19 117 HIS A CA 1
ATOM 958 C C . HIS A 1 117 ? 1.822 -2.816 -6.272 1.00 98.19 117 HIS A C 1
ATOM 960 O O . HIS A 1 117 ? 0.631 -3.106 -6.350 1.00 98.19 117 HIS A O 1
ATOM 966 N N . ALA A 1 118 ? 2.236 -1.566 -6.063 1.00 98.25 118 ALA A N 1
ATOM 967 C CA . ALA A 1 118 ? 1.312 -0.447 -5.966 1.00 98.25 118 ALA A CA 1
ATOM 968 C C . ALA A 1 118 ? 0.581 -0.193 -7.287 1.00 98.25 118 ALA A C 1
ATOM 970 O O . ALA A 1 118 ? -0.642 -0.104 -7.275 1.00 98.25 118 ALA A O 1
ATOM 971 N N . LEU A 1 119 ? 1.307 -0.152 -8.411 1.00 98.56 119 LEU A N 1
ATOM 972 C CA . LEU A 1 119 ? 0.742 0.006 -9.757 1.00 98.56 119 LEU A CA 1
ATOM 973 C C . LEU A 1 119 ? -0.247 -1.116 -10.085 1.00 98.56 119 LEU A C 1
ATOM 975 O O . LEU A 1 119 ? -1.337 -0.836 -10.571 1.00 98.56 119 LEU A O 1
ATOM 979 N N . MET A 1 120 ? 0.096 -2.359 -9.736 1.00 98.00 120 MET A N 1
ATOM 980 C CA . MET A 1 120 ? -0.809 -3.503 -9.849 1.00 98.00 120 MET A CA 1
ATOM 981 C C . MET A 1 120 ? -2.061 -3.324 -8.979 1.00 98.00 120 MET A C 1
ATOM 983 O O . MET A 1 120 ? -3.175 -3.496 -9.455 1.00 98.00 120 MET A O 1
ATOM 987 N N . LYS A 1 121 ? -1.905 -2.930 -7.707 1.00 97.38 121 LYS A N 1
ATOM 988 C CA . LYS A 1 121 ? -3.031 -2.764 -6.771 1.00 97.38 121 LYS A CA 1
ATOM 989 C C . LYS A 1 121 ? -4.000 -1.646 -7.183 1.00 97.38 121 LYS A C 1
ATOM 991 O O . LYS A 1 121 ? -5.188 -1.757 -6.893 1.00 97.38 121 LYS A O 1
ATOM 996 N N . ILE A 1 122 ? -3.514 -0.580 -7.820 1.00 97.25 122 ILE A N 1
ATOM 997 C CA . ILE A 1 122 ? -4.356 0.520 -8.328 1.00 97.25 122 ILE A CA 1
ATOM 998 C C . ILE A 1 122 ? -4.793 0.331 -9.786 1.00 97.25 122 ILE A C 1
ATOM 1000 O O . ILE A 1 122 ? -5.407 1.245 -10.336 1.00 97.25 122 ILE A O 1
ATOM 1004 N N . ASP A 1 123 ? -4.454 -0.812 -10.389 1.00 96.31 123 ASP A N 1
ATOM 1005 C CA . ASP A 1 123 ? -4.707 -1.157 -11.791 1.00 96.31 123 ASP A CA 1
ATOM 1006 C C . ASP A 1 123 ? -4.264 -0.058 -12.777 1.00 96.31 123 ASP A C 1
ATOM 1008 O O . ASP A 1 123 ? -5.003 0.373 -13.662 1.00 96.31 123 ASP A O 1
ATOM 1012 N N . TYR A 1 124 ? -3.050 0.468 -12.573 1.00 97.44 124 TYR A N 1
ATOM 1013 C CA . TYR A 1 124 ? -2.461 1.472 -13.457 1.00 97.44 124 TYR A CA 1
ATOM 1014 C C . TYR A 1 124 ? -1.376 0.858 -14.333 1.00 97.44 124 TYR A C 1
ATOM 1016 O O . TYR A 1 124 ? -0.331 0.424 -13.839 1.00 97.44 124 TYR A O 1
ATOM 1024 N N . ASP A 1 125 ? -1.589 0.935 -15.643 1.00 95.44 125 ASP A N 1
ATOM 1025 C CA . ASP A 1 125 ? -0.645 0.479 -16.650 1.00 95.44 125 ASP A CA 1
ATOM 1026 C C . ASP A 1 125 ? -0.472 1.515 -17.770 1.00 95.44 125 ASP A C 1
ATOM 1028 O O . ASP A 1 125 ? -1.441 2.060 -18.302 1.00 95.44 125 ASP A O 1
ATOM 1032 N N . ASP A 1 126 ? 0.781 1.773 -18.139 1.00 95.19 126 ASP A N 1
ATOM 1033 C CA . ASP A 1 126 ? 1.157 2.597 -19.286 1.00 95.19 126 ASP A CA 1
ATOM 1034 C C . ASP A 1 126 ? 2.411 2.027 -19.975 1.00 95.19 126 ASP A C 1
ATOM 1036 O O . ASP A 1 126 ? 3.012 1.036 -19.540 1.00 95.19 126 ASP A O 1
ATOM 1040 N N . ASP A 1 127 ? 2.838 2.646 -21.074 1.00 96.88 127 ASP A N 1
ATOM 1041 C CA . ASP A 1 127 ? 4.000 2.171 -21.833 1.00 96.88 127 ASP A CA 1
ATOM 1042 C C . ASP A 1 127 ? 5.304 2.197 -21.019 1.00 96.88 127 ASP A C 1
ATOM 1044 O O . ASP A 1 127 ? 6.191 1.357 -21.219 1.00 96.88 127 ASP A O 1
ATOM 1048 N N . ARG A 1 128 ? 5.432 3.134 -20.070 1.00 98.00 128 ARG A N 1
ATOM 1049 C CA . ARG A 1 128 ? 6.608 3.246 -19.195 1.00 98.00 128 ARG A CA 1
ATOM 1050 C C . ARG A 1 128 ? 6.617 2.101 -18.191 1.00 98.00 128 ARG A C 1
ATOM 1052 O O . ARG A 1 128 ? 7.652 1.451 -18.045 1.00 98.00 128 ARG A O 1
ATOM 1059 N N . VAL A 1 129 ? 5.480 1.817 -17.557 1.00 97.88 129 VAL A N 1
ATOM 1060 C CA . VAL A 1 129 ? 5.302 0.691 -16.628 1.00 97.88 129 VAL A CA 1
ATOM 1061 C C . VAL A 1 129 ? 5.637 -0.624 -17.329 1.00 97.88 129 VAL A C 1
ATOM 1063 O O . VAL A 1 129 ? 6.511 -1.356 -16.859 1.00 97.88 129 VAL A O 1
ATOM 1066 N N . ASN A 1 130 ? 5.060 -0.872 -18.509 1.00 97.00 130 ASN A N 1
ATOM 1067 C CA . ASN A 1 130 ? 5.361 -2.056 -19.319 1.00 97.00 130 ASN A CA 1
ATOM 1068 C C . ASN A 1 130 ? 6.854 -2.180 -19.660 1.00 97.00 130 ASN A C 1
ATOM 1070 O O . ASN A 1 130 ? 7.438 -3.263 -19.551 1.00 97.00 130 ASN A O 1
ATOM 1074 N N . LYS A 1 131 ? 7.499 -1.077 -20.060 1.00 98.12 131 LYS A N 1
ATOM 1075 C CA . LYS A 1 131 ? 8.941 -1.053 -20.340 1.00 98.12 131 LYS A CA 1
ATOM 1076 C C . LYS A 1 131 ? 9.760 -1.402 -19.095 1.00 98.12 131 LYS A C 1
ATOM 1078 O O . LYS A 1 131 ? 10.674 -2.223 -19.181 1.00 98.12 131 LYS A O 1
ATOM 1083 N N . TYR A 1 132 ? 9.447 -0.806 -17.947 1.00 98.56 132 TYR A N 1
ATOM 1084 C CA . TYR A 1 132 ? 10.179 -1.042 -16.701 1.00 98.56 132 TYR A CA 1
ATOM 1085 C C . TYR A 1 132 ? 10.000 -2.465 -16.182 1.00 98.56 132 TYR A C 1
ATOM 1087 O O . TYR A 1 132 ? 10.984 -3.082 -15.771 1.00 98.56 132 TYR A O 1
ATOM 1095 N N . LEU A 1 133 ? 8.793 -3.020 -16.279 1.00 98.31 133 LEU A N 1
ATOM 1096 C CA . LEU A 1 133 ? 8.520 -4.407 -15.926 1.00 98.31 133 LEU A CA 1
ATOM 1097 C C . LEU A 1 133 ? 9.321 -5.389 -16.792 1.00 98.31 133 LEU A C 1
ATOM 1099 O O . LEU A 1 133 ? 9.961 -6.283 -16.247 1.00 98.31 133 LEU A O 1
ATOM 1103 N N . LYS A 1 134 ? 9.369 -5.193 -18.119 1.00 97.69 134 LYS A N 1
ATOM 1104 C CA . LYS A 1 134 ? 10.169 -6.039 -19.032 1.00 97.69 134 LYS A CA 1
ATOM 1105 C C . LYS A 1 134 ? 11.668 -5.988 -18.729 1.00 97.69 134 LYS A C 1
ATOM 1107 O O . LYS A 1 134 ? 12.367 -6.991 -18.858 1.00 97.69 134 LYS A O 1
ATOM 1112 N N . ILE A 1 135 ? 12.186 -4.827 -18.334 1.00 97.62 135 ILE A N 1
ATOM 1113 C CA . ILE A 1 135 ? 13.586 -4.706 -17.904 1.00 97.62 135 ILE A CA 1
ATOM 1114 C C . ILE A 1 135 ? 13.783 -5.461 -16.582 1.00 97.62 135 ILE A C 1
ATOM 1116 O O . ILE A 1 135 ? 14.690 -6.284 -16.461 1.00 97.62 135 ILE A O 1
ATOM 1120 N N . ALA A 1 136 ? 12.915 -5.220 -15.599 1.00 98.06 136 ALA A N 1
ATOM 1121 C CA . ALA A 1 136 ? 13.011 -5.812 -14.269 1.00 98.06 136 ALA A CA 1
ATOM 1122 C C . ALA A 1 136 ? 12.827 -7.339 -14.268 1.00 98.06 136 ALA A C 1
ATOM 1124 O O . ALA A 1 136 ? 13.514 -8.023 -13.509 1.00 98.06 136 ALA A O 1
ATOM 1125 N N . SER A 1 137 ? 11.981 -7.891 -15.144 1.00 97.81 137 SER A N 1
ATOM 1126 C CA . SER A 1 137 ? 11.738 -9.337 -15.273 1.00 97.81 137 SER A CA 1
ATOM 1127 C C . SER A 1 137 ? 12.968 -10.130 -15.724 1.00 97.81 137 SER A C 1
ATOM 1129 O O . SER A 1 137 ? 13.008 -11.346 -15.540 1.00 97.81 137 SER A O 1
ATOM 1131 N N . ASN A 1 138 ? 13.959 -9.446 -16.303 1.00 96.75 138 ASN A N 1
ATOM 1132 C CA . ASN A 1 138 ? 15.242 -10.007 -16.730 1.00 96.75 138 ASN A CA 1
ATOM 1133 C C . ASN A 1 138 ? 16.383 -9.717 -15.733 1.00 96.75 138 ASN A C 1
ATOM 1135 O O . ASN A 1 138 ? 17.548 -9.973 -16.029 1.00 96.75 138 ASN A O 1
ATOM 1139 N N . SER A 1 139 ? 16.080 -9.162 -14.555 1.00 96.56 139 SER A N 1
ATOM 1140 C CA . SER A 1 139 ? 17.088 -8.887 -13.528 1.00 96.56 139 SER A CA 1
ATOM 1141 C C . SER A 1 139 ? 17.660 -10.176 -12.928 1.00 96.56 139 SER A C 1
ATOM 1143 O O . SER A 1 139 ? 16.922 -11.114 -12.639 1.00 96.56 139 SER A O 1
ATOM 1145 N N . ALA A 1 140 ? 18.963 -10.180 -12.624 1.00 96.25 140 ALA A N 1
ATOM 1146 C CA . ALA A 1 140 ? 19.597 -11.237 -11.831 1.00 96.25 140 ALA A CA 1
ATOM 1147 C C . ALA A 1 140 ? 19.058 -11.307 -10.385 1.00 96.25 140 ALA A C 1
ATOM 1149 O O . ALA A 1 140 ? 19.177 -12.331 -9.716 1.00 96.25 140 ALA A O 1
ATOM 1150 N N . ASN A 1 141 ? 18.441 -10.230 -9.882 1.00 96.88 141 ASN A N 1
ATOM 1151 C CA . ASN A 1 141 ? 17.762 -10.261 -8.593 1.00 96.88 141 ASN A CA 1
ATOM 1152 C C . ASN A 1 141 ? 16.395 -10.941 -8.747 1.00 96.88 141 ASN A C 1
ATOM 1154 O O . ASN A 1 141 ? 15.408 -10.300 -9.114 1.00 96.88 141 ASN A O 1
ATOM 1158 N N . HIS A 1 142 ? 16.329 -12.228 -8.405 1.00 96.88 142 HIS A N 1
ATOM 1159 C CA . HIS A 1 142 ? 15.109 -13.030 -8.527 1.00 96.88 142 HIS A CA 1
ATOM 1160 C C . HIS A 1 142 ? 13.903 -12.453 -7.776 1.00 96.88 142 HIS A C 1
ATOM 1162 O O . HIS A 1 142 ? 12.777 -12.606 -8.241 1.00 96.88 142 HIS A O 1
ATOM 1168 N N . ARG A 1 143 ? 14.102 -11.734 -6.661 1.00 96.50 143 ARG A N 1
ATOM 1169 C CA . ARG A 1 143 ? 12.988 -11.096 -5.935 1.00 96.50 143 ARG A CA 1
ATOM 1170 C C . ARG A 1 143 ? 12.332 -10.003 -6.774 1.00 96.50 143 ARG A C 1
ATOM 1172 O O . ARG A 1 143 ? 11.113 -9.899 -6.786 1.00 96.50 143 ARG A O 1
ATOM 1179 N N . LEU A 1 144 ? 13.136 -9.207 -7.478 1.00 97.62 144 LEU A N 1
ATOM 1180 C CA . LEU A 1 144 ? 12.640 -8.180 -8.393 1.00 97.62 144 LEU A CA 1
ATOM 1181 C C . LEU A 1 144 ? 12.058 -8.809 -9.663 1.00 97.62 144 LEU A C 1
ATOM 1183 O O . LEU A 1 144 ? 10.971 -8.428 -10.090 1.00 97.62 144 LEU A O 1
ATOM 1187 N N . ALA A 1 145 ? 12.766 -9.782 -10.242 1.00 98.38 145 ALA A N 1
ATOM 1188 C CA . ALA A 1 145 ? 12.352 -10.424 -11.483 1.00 98.38 145 ALA A CA 1
ATOM 1189 C C . ALA A 1 145 ? 11.011 -11.155 -11.346 1.00 98.38 145 ALA A C 1
ATOM 1191 O O . ALA A 1 145 ? 10.170 -11.041 -12.234 1.00 98.38 145 ALA A O 1
ATOM 1192 N N . ASN A 1 146 ? 10.789 -11.860 -10.235 1.00 98.31 146 ASN A N 1
ATOM 1193 C CA . ASN A 1 146 ? 9.541 -12.584 -9.995 1.00 98.31 146 ASN A CA 1
ATOM 1194 C C . ASN A 1 146 ? 8.353 -11.626 -9.851 1.00 98.31 146 ASN A C 1
ATOM 1196 O O . ASN A 1 146 ? 7.345 -11.828 -10.517 1.00 98.31 146 ASN A O 1
ATOM 1200 N N . VAL A 1 147 ? 8.503 -10.548 -9.072 1.00 98.19 147 VAL A N 1
ATOM 1201 C CA . VAL A 1 147 ? 7.459 -9.517 -8.928 1.00 98.19 147 VAL A CA 1
ATOM 1202 C C . VAL A 1 147 ? 7.131 -8.874 -10.275 1.00 98.19 147 VAL A C 1
ATOM 1204 O O . VAL A 1 147 ? 5.968 -8.702 -10.620 1.00 98.19 147 VAL A O 1
ATOM 1207 N N . ALA A 1 148 ? 8.148 -8.546 -11.075 1.00 98.31 148 ALA A N 1
ATOM 1208 C CA . ALA A 1 148 ? 7.918 -7.950 -12.385 1.00 98.31 148 ALA A CA 1
ATOM 1209 C C . ALA A 1 148 ? 7.163 -8.896 -13.338 1.00 98.31 148 ALA A C 1
ATOM 1211 O O . ALA A 1 148 ? 6.294 -8.447 -14.081 1.00 98.31 148 ALA A O 1
ATOM 1212 N N . LYS A 1 149 ? 7.463 -10.202 -13.305 1.00 98.31 149 LYS A N 1
ATOM 1213 C CA . LYS A 1 149 ? 6.734 -11.214 -14.089 1.00 98.31 149 LYS A CA 1
ATOM 1214 C C . LYS A 1 149 ? 5.283 -11.352 -13.629 1.00 98.31 149 LYS A C 1
ATOM 1216 O O . LYS A 1 149 ? 4.393 -11.309 -14.468 1.00 98.31 149 LYS A O 1
ATOM 1221 N N . GLU A 1 150 ? 5.052 -11.433 -12.320 1.00 97.75 150 GLU A N 1
ATOM 1222 C CA . GLU A 1 150 ? 3.707 -11.494 -11.732 1.00 97.75 150 GLU A CA 1
ATOM 1223 C C . GLU A 1 150 ? 2.841 -10.306 -12.178 1.00 97.75 150 GLU A C 1
ATOM 1225 O O . GLU A 1 150 ? 1.720 -10.488 -12.655 1.00 97.75 150 GLU A O 1
ATOM 1230 N N . VAL A 1 151 ? 3.383 -9.088 -12.097 1.00 97.88 151 VAL A N 1
ATOM 1231 C CA . VAL A 1 151 ? 2.656 -7.869 -12.482 1.00 97.88 151 VAL A CA 1
ATOM 1232 C C . VAL A 1 151 ? 2.403 -7.816 -13.997 1.00 97.88 151 VAL A C 1
ATOM 1234 O O . VAL A 1 151 ? 1.319 -7.417 -14.422 1.00 97.88 151 VAL A O 1
ATOM 1237 N N . LEU A 1 152 ? 3.350 -8.266 -14.832 1.00 96.88 152 LEU A N 1
ATOM 1238 C CA . LEU A 1 152 ? 3.122 -8.394 -16.281 1.00 96.88 152 LEU A CA 1
ATOM 1239 C C . LEU A 1 152 ? 1.976 -9.358 -16.591 1.00 96.88 152 LEU A C 1
ATOM 1241 O O . LEU A 1 152 ? 1.120 -9.047 -17.419 1.00 96.88 152 LEU A O 1
ATOM 1245 N N . GLU A 1 153 ? 1.954 -10.519 -15.940 1.00 95.81 153 GLU A N 1
ATOM 1246 C CA . GLU A 1 153 ? 0.890 -11.506 -16.118 1.00 95.81 153 GLU A CA 1
ATOM 1247 C C . GLU A 1 153 ? -0.471 -10.958 -15.681 1.00 95.81 153 GLU A C 1
ATOM 1249 O O . GLU A 1 153 ? -1.475 -11.219 -16.345 1.00 95.81 153 GLU A O 1
ATOM 1254 N N . HIS A 1 154 ? -0.514 -10.182 -14.595 1.00 95.44 154 HIS A N 1
ATOM 1255 C CA . HIS A 1 154 ? -1.728 -9.510 -14.139 1.00 95.44 154 HIS A CA 1
ATOM 1256 C C . HIS A 1 154 ? -2.294 -8.572 -15.218 1.00 95.44 154 HIS A C 1
ATOM 1258 O O . HIS A 1 154 ? -3.432 -8.758 -15.653 1.00 95.44 154 HIS A O 1
ATOM 1264 N N . PHE A 1 155 ? -1.488 -7.636 -15.732 1.00 95.06 155 PHE A N 1
ATOM 1265 C CA . PHE A 1 155 ? -1.951 -6.692 -16.759 1.00 95.06 155 PHE A CA 1
ATOM 1266 C C . PHE A 1 155 ? -2.282 -7.366 -18.097 1.00 95.06 155 PHE A C 1
ATOM 1268 O O . PHE A 1 155 ? -3.186 -6.927 -18.807 1.00 95.06 155 PHE A O 1
ATOM 1275 N N . GLN A 1 156 ? -1.610 -8.466 -18.445 1.00 92.00 156 GLN A N 1
ATOM 1276 C CA . GLN A 1 156 ? -1.966 -9.257 -19.628 1.00 92.00 156 GLN A CA 1
ATOM 1277 C C . GLN A 1 156 ? -3.320 -9.961 -19.492 1.00 92.00 156 GLN A C 1
ATOM 1279 O O . GLN A 1 156 ? -4.001 -10.142 -20.499 1.00 92.00 156 GLN A O 1
ATOM 1284 N N . LYS A 1 157 ? -3.707 -10.377 -18.280 1.00 91.69 157 LYS A N 1
ATOM 1285 C CA . LYS A 1 157 ? -5.006 -11.020 -18.028 1.00 91.69 157 LYS A CA 1
ATOM 1286 C C . LYS A 1 157 ? -6.161 -10.025 -18.089 1.00 91.69 157 LYS A C 1
ATOM 1288 O O . LYS A 1 157 ? -7.208 -10.394 -18.594 1.00 91.69 157 LYS A O 1
ATOM 1293 N N . ILE A 1 158 ? -5.967 -8.794 -17.614 1.00 85.38 158 ILE A N 1
ATOM 1294 C CA . ILE A 1 158 ? -7.011 -7.752 -17.619 1.00 85.38 158 ILE A CA 1
ATOM 1295 C C . ILE A 1 158 ? -7.296 -7.225 -19.034 1.00 85.38 158 ILE A C 1
ATOM 1297 O O . ILE A 1 158 ? -8.421 -6.847 -19.336 1.00 85.38 158 ILE A O 1
ATOM 1301 N N . LYS A 1 159 ? -6.291 -7.207 -19.920 1.00 75.56 159 LYS A N 1
ATOM 1302 C CA . LYS A 1 159 ? -6.437 -6.730 -21.309 1.00 75.56 159 LYS A CA 1
ATOM 1303 C C . LYS A 1 159 ? -7.093 -7.734 -22.271 1.00 75.56 159 LYS A C 1
ATOM 1305 O O . LYS A 1 159 ? -7.292 -7.381 -23.432 1.00 75.56 159 LYS A O 1
ATOM 1310 N N . LYS A 1 160 ? -7.345 -8.972 -21.837 1.00 52.62 160 LYS A N 1
ATOM 1311 C CA . LYS A 1 160 ? -8.027 -10.011 -22.624 1.00 52.62 160 LYS A CA 1
ATOM 1312 C C . LYS A 1 160 ? -9.520 -9.998 -22.344 1.00 52.62 160 LYS A C 1
ATOM 1314 O O . LYS A 1 160 ? -10.269 -10.201 -23.322 1.00 52.62 160 LYS A O 1
#

Mean predicted aligned error: 3.32 Å

Secondary structure (DSSP, 8-state):
-HHHHHTS-HHHHHHHHHH-SS--GGGHHHHHHHHHH---HHHHHHHHHHHHHH-GGGHHHHHHHHTTPPPPTTT-HHHHHHHHHHHHHH--HHHHHHHHHHTSTTS-HHHHHHHHHHHHHTT---HHHHHHHHHHTT-S-HHHHHHHHHHHHHHHHHT-

Sequence (160 aa):
IKDALLNAHPYVTRTVIEQTKKIPAVLKNEYFQALQTTRSYVNIEKLMWLLYENFPNEYSKILTAVKNLKHSPNDRKIEITALSIEYLQTKNKDAVNKIVMYASPSFEFLTKINAFHALMKIDYDDDRVNKYLKIASNSANHRLANVAKEVLEHFQKIKK

pLDDT: mean 94.73, std 6.13, range [52.62, 98.62]